Protein AF-T0U032-F1 (afdb_monomer_lite)

Structure (mmCIF, N/CA/C/O backbone):
data_AF-T0U032-F1
#
_entry.id   AF-T0U032-F1
#
loop_
_atom_site.group_PDB
_atom_site.id
_atom_site.type_symbol
_atom_site.label_atom_id
_atom_site.label_alt_id
_atom_site.label_comp_id
_atom_site.label_asym_id
_atom_site.label_entity_id
_atom_site.label_seq_id
_atom_site.pdbx_PDB_ins_code
_atom_site.Cartn_x
_atom_site.Cartn_y
_atom_site.Cartn_z
_atom_site.occupancy
_atom_site.B_iso_or_equiv
_atom_site.auth_seq_id
_atom_site.auth_comp_id
_atom_site.auth_asym_id
_atom_site.auth_atom_id
_atom_site.pdbx_PDB_model_num
ATOM 1 N N . MET A 1 1 ? 13.614 5.690 -3.255 1.00 51.41 1 MET A N 1
ATOM 2 C CA . MET A 1 1 ? 12.550 5.646 -4.288 1.00 51.41 1 MET A CA 1
ATOM 3 C C . MET A 1 1 ? 11.193 5.371 -3.637 1.00 51.41 1 MET A C 1
ATOM 5 O O . MET A 1 1 ? 11.092 4.453 -2.832 1.00 51.41 1 MET A O 1
ATOM 9 N N . ALA A 1 2 ? 10.151 6.145 -3.963 1.00 63.06 2 ALA A N 1
ATOM 10 C CA . ALA A 1 2 ? 8.787 5.852 -3.514 1.00 63.06 2 ALA A CA 1
ATOM 11 C C . ALA A 1 2 ? 8.192 4.684 -4.324 1.00 63.06 2 ALA A C 1
ATOM 13 O O . ALA A 1 2 ? 8.023 4.802 -5.540 1.00 63.06 2 ALA A O 1
ATOM 14 N N . TRP A 1 3 ? 7.874 3.580 -3.640 1.00 71.62 3 TRP A N 1
ATOM 15 C CA . TRP A 1 3 ? 7.400 2.319 -4.233 1.00 71.62 3 TRP A CA 1
ATOM 16 C C . TRP A 1 3 ? 5.967 2.358 -4.768 1.00 71.62 3 TRP A C 1
ATOM 18 O O . TRP A 1 3 ? 5.619 1.547 -5.619 1.00 71.62 3 TRP A O 1
ATOM 28 N N . ALA A 1 4 ? 5.135 3.243 -4.221 1.00 80.00 4 ALA A N 1
ATOM 29 C CA . ALA A 1 4 ? 3.705 3.278 -4.513 1.00 80.00 4 ALA A CA 1
ATOM 30 C C . ALA A 1 4 ? 3.341 4.288 -5.604 1.00 80.00 4 ALA A C 1
ATOM 32 O O . ALA A 1 4 ? 2.440 4.019 -6.370 1.00 80.00 4 ALA A O 1
ATOM 33 N N . CYS A 1 5 ? 4.036 5.423 -5.693 1.00 86.44 5 CYS A N 1
ATOM 34 C CA . CYS A 1 5 ? 3.636 6.521 -6.575 1.00 86.44 5 CYS A CA 1
ATOM 35 C C . CYS A 1 5 ? 3.832 6.169 -8.059 1.00 86.44 5 CYS A C 1
ATOM 37 O O . CYS A 1 5 ? 4.934 5.760 -8.432 1.00 86.44 5 CYS A O 1
ATOM 39 N N . ALA A 1 6 ? 2.831 6.392 -8.911 1.00 89.31 6 ALA A N 1
ATOM 40 C CA . ALA A 1 6 ? 2.969 6.214 -10.359 1.00 89.31 6 ALA A CA 1
ATOM 41 C C . ALA A 1 6 ? 3.819 7.305 -11.031 1.00 89.31 6 ALA A C 1
ATOM 43 O O . ALA A 1 6 ? 4.464 7.042 -12.049 1.00 89.31 6 ALA A O 1
ATOM 44 N N . MET A 1 7 ? 3.851 8.508 -10.450 1.00 88.12 7 MET A N 1
ATOM 45 C CA . MET A 1 7 ? 4.542 9.678 -11.002 1.00 88.12 7 MET A CA 1
ATOM 46 C C . MET A 1 7 ? 6.073 9.567 -10.900 1.00 88.12 7 MET A C 1
ATOM 48 O O . MET A 1 7 ? 6.619 8.806 -10.094 1.00 88.12 7 MET A O 1
ATOM 52 N N . MET A 1 8 ? 6.765 10.377 -11.715 1.00 90.12 8 MET A N 1
ATOM 53 C CA . MET A 1 8 ? 8.234 10.438 -11.814 1.00 90.12 8 MET A CA 1
ATOM 54 C C . MET A 1 8 ? 8.869 9.083 -12.176 1.00 90.12 8 MET A C 1
ATOM 56 O O . MET A 1 8 ? 9.929 8.706 -11.689 1.00 90.12 8 MET A O 1
ATOM 60 N N . LYS A 1 9 ? 8.198 8.303 -13.025 1.00 91.69 9 LYS A N 1
ATOM 61 C CA . LYS A 1 9 ? 8.690 7.013 -13.515 1.00 91.69 9 LYS A CA 1
ATOM 62 C C . LYS A 1 9 ? 8.389 6.895 -15.001 1.00 91.69 9 LYS A C 1
ATOM 64 O O . LYS A 1 9 ? 7.308 7.267 -15.450 1.00 91.69 9 LYS A O 1
ATOM 69 N N . LEU A 1 10 ? 9.356 6.378 -15.752 1.00 94.31 10 LEU A N 1
ATOM 70 C CA . LEU A 1 10 ? 9.195 6.045 -17.161 1.00 94.31 10 LEU A CA 1
ATOM 71 C C . LEU A 1 10 ? 9.142 4.526 -17.300 1.00 94.31 10 LEU A C 1
ATOM 73 O O . LEU A 1 10 ? 10.009 3.821 -16.784 1.00 94.31 10 LEU A O 1
ATOM 77 N N . TYR A 1 11 ? 8.133 4.029 -18.007 1.00 95.56 11 TYR A N 1
ATOM 78 C CA . TYR A 1 11 ? 7.861 2.601 -18.113 1.00 95.56 11 TYR A CA 1
ATOM 79 C C . TYR A 1 11 ? 7.877 2.143 -19.566 1.00 95.56 11 TYR A C 1
ATOM 81 O O . TYR A 1 11 ? 7.366 2.826 -20.455 1.00 95.56 11 TYR A O 1
ATOM 89 N N . LYS A 1 12 ? 8.380 0.927 -19.803 1.00 97.44 12 LYS A N 1
ATOM 90 C CA . LYS A 1 12 ? 8.095 0.220 -21.055 1.00 97.44 12 LYS A CA 1
ATOM 91 C C . LYS A 1 12 ? 6.612 -0.145 -21.087 1.00 97.44 12 LYS A C 1
ATOM 93 O O . LYS A 1 12 ? 6.097 -0.695 -20.115 1.00 97.44 12 LYS A O 1
ATOM 98 N N . ARG A 1 13 ? 5.949 0.097 -22.222 1.00 97.25 13 ARG A N 1
ATOM 99 C CA . ARG A 1 13 ? 4.523 -0.222 -22.422 1.00 97.25 13 ARG A CA 1
ATOM 100 C C . ARG A 1 13 ? 4.201 -1.684 -22.095 1.00 97.25 13 ARG A C 1
ATOM 102 O O . ARG A 1 13 ? 3.190 -1.943 -21.453 1.00 97.25 13 ARG A O 1
ATOM 109 N N . SER A 1 14 ? 5.081 -2.610 -22.477 1.00 97.69 14 SER A N 1
ATOM 110 C CA . SER A 1 14 ? 4.885 -4.051 -22.278 1.00 97.69 14 SER A CA 1
ATOM 111 C C . SER A 1 14 ? 4.768 -4.466 -20.806 1.00 97.69 14 SER A C 1
ATOM 113 O O . SER A 1 14 ? 4.143 -5.475 -20.495 1.00 97.69 14 SER A O 1
ATOM 115 N N . LEU A 1 15 ? 5.285 -3.665 -19.862 1.00 98.00 15 LEU A N 1
ATOM 116 C CA . LEU A 1 15 ? 5.124 -3.939 -18.428 1.00 98.00 15 LEU A CA 1
ATOM 117 C C . LEU A 1 15 ? 3.650 -3.905 -17.990 1.00 98.00 15 LEU A C 1
ATOM 119 O O . LEU A 1 15 ? 3.301 -4.554 -17.009 1.00 98.00 15 LEU A O 1
ATOM 123 N N . PHE A 1 16 ? 2.783 -3.201 -18.725 1.00 97.75 16 PHE A N 1
ATOM 124 C CA . PHE A 1 16 ? 1.349 -3.085 -18.436 1.00 97.75 16 PHE A CA 1
ATOM 125 C C . PHE A 1 16 ? 0.483 -4.145 -19.132 1.00 97.75 16 PHE A C 1
ATOM 127 O O . PHE A 1 16 ? -0.742 -4.137 -18.988 1.00 97.75 16 PHE A O 1
ATOM 134 N N . GLU A 1 17 ? 1.065 -5.064 -19.900 1.00 97.75 17 GLU A N 1
ATOM 135 C CA . GLU A 1 17 ? 0.302 -6.160 -20.504 1.00 97.75 17 GLU A CA 1
ATOM 136 C C . GLU A 1 17 ? -0.336 -7.016 -19.399 1.00 97.75 17 GLU A C 1
ATOM 138 O O . GLU A 1 17 ? 0.344 -7.473 -18.479 1.00 97.75 17 GLU A O 1
ATOM 143 N N . GLY A 1 18 ? -1.662 -7.166 -19.434 1.00 97.25 18 GLY A N 1
ATOM 144 C CA . GLY A 1 18 ? -2.429 -7.868 -18.397 1.00 97.25 18 GLY A CA 1
ATOM 145 C C . GLY A 1 18 ? -2.534 -7.156 -17.039 1.00 97.25 18 GLY A C 1
ATOM 146 O O . GLY A 1 18 ? -3.073 -7.741 -16.108 1.00 97.25 18 GLY A O 1
ATOM 147 N N . LEU A 1 19 ? -2.047 -5.916 -16.897 1.00 97.19 19 LEU A N 1
ATOM 148 C CA . LEU A 1 19 ? -2.116 -5.162 -15.641 1.00 97.19 19 LEU A CA 1
ATOM 149 C C . LEU A 1 19 ? -2.881 -3.845 -15.813 1.00 97.19 19 LEU A C 1
ATOM 151 O O . LEU A 1 19 ? -2.629 -3.079 -16.745 1.00 97.19 19 LEU A O 1
ATOM 155 N N . ARG A 1 20 ? -3.820 -3.563 -14.909 1.00 97.00 20 ARG A N 1
ATOM 156 C CA . ARG A 1 20 ? -4.633 -2.338 -14.904 1.00 97.00 20 ARG A CA 1
ATOM 157 C C . ARG A 1 20 ? -4.744 -1.786 -13.490 1.00 97.00 20 ARG A C 1
ATOM 159 O O . ARG A 1 20 ? -4.620 -2.534 -12.522 1.00 97.00 20 ARG A O 1
ATOM 166 N N . PHE A 1 21 ? -4.977 -0.481 -13.390 1.00 96.75 21 PHE A N 1
ATOM 167 C CA . PHE A 1 21 ? -5.373 0.126 -12.125 1.00 96.75 21 PHE A CA 1
ATOM 168 C C . PHE A 1 21 ? -6.747 -0.417 -11.716 1.00 96.75 21 PHE A C 1
ATOM 170 O O . PHE A 1 21 ? -7.612 -0.572 -12.586 1.00 96.75 21 PHE A O 1
ATOM 177 N N . PRO A 1 22 ? -6.956 -0.727 -10.429 1.00 96.94 22 PRO A N 1
ATOM 178 C CA . PRO A 1 22 ? -8.252 -1.189 -9.962 1.00 96.94 22 PRO A CA 1
ATOM 179 C C . PRO A 1 22 ? -9.282 -0.056 -10.024 1.00 96.94 22 PRO A C 1
ATOM 181 O O . PRO A 1 22 ? -9.020 1.072 -9.609 1.00 96.94 22 PRO A O 1
ATOM 184 N N . VAL A 1 23 ? -10.476 -0.365 -10.527 1.00 96.12 23 VAL A N 1
ATOM 185 C CA . VAL A 1 23 ? -11.581 0.597 -10.594 1.00 96.12 23 VAL A CA 1
ATOM 186 C C . VAL A 1 23 ? -12.217 0.742 -9.210 1.00 96.12 23 VAL A C 1
ATOM 188 O O . VAL A 1 23 ? -12.480 -0.251 -8.536 1.00 96.12 23 VAL A O 1
ATOM 191 N N . GLY A 1 24 ? -12.474 1.981 -8.780 1.00 95.12 24 GLY A N 1
ATOM 192 C CA . GLY A 1 24 ? -13.203 2.269 -7.537 1.00 95.12 24 GLY A CA 1
ATOM 193 C C . GLY A 1 24 ? -12.417 2.040 -6.238 1.00 95.12 24 GLY A C 1
ATOM 194 O O . GLY A 1 24 ? -12.999 2.114 -5.152 1.00 95.12 24 GLY A O 1
ATOM 195 N N . LYS A 1 25 ? -11.111 1.766 -6.315 1.00 94.94 25 LYS A N 1
ATOM 196 C CA . LYS A 1 25 ? -10.226 1.696 -5.145 1.00 94.94 25 LYS A CA 1
ATOM 197 C C . LYS A 1 25 ? -9.553 3.044 -4.916 1.00 94.94 25 LYS A C 1
ATOM 199 O O . LYS A 1 25 ? -9.064 3.657 -5.859 1.00 94.94 25 LYS A O 1
ATOM 204 N N . ASN A 1 26 ? -9.504 3.478 -3.661 1.00 92.62 26 ASN A N 1
ATOM 205 C CA . ASN A 1 26 ? -8.571 4.517 -3.247 1.00 92.62 26 ASN A CA 1
ATOM 206 C C . ASN A 1 26 ? -7.144 3.976 -3.330 1.00 92.62 26 ASN A C 1
ATOM 208 O O . ASN A 1 26 ? -6.935 2.763 -3.300 1.00 92.62 26 ASN A O 1
ATOM 212 N N . VAL A 1 27 ? -6.164 4.883 -3.367 1.00 91.75 27 VAL A N 1
ATOM 213 C CA . VAL A 1 27 ? -4.734 4.546 -3.322 1.00 91.75 27 VAL A CA 1
ATOM 214 C C . VAL A 1 27 ? -4.320 3.499 -4.367 1.00 91.75 27 VAL A C 1
ATOM 216 O O . VAL A 1 27 ? -3.441 2.671 -4.121 1.00 91.75 27 VAL A O 1
ATOM 219 N N . GLU A 1 28 ? -4.948 3.561 -5.538 1.00 94.62 28 GLU A N 1
ATOM 220 C CA . GLU A 1 28 ? -4.867 2.663 -6.690 1.00 94.62 28 GLU A CA 1
ATOM 221 C C . GLU A 1 28 ? -3.426 2.309 -7.089 1.00 94.62 28 GLU A C 1
ATOM 223 O O . GLU A 1 28 ? -3.103 1.172 -7.438 1.00 94.62 28 GLU A O 1
ATOM 228 N N . ASP A 1 29 ? -2.537 3.278 -6.928 1.00 94.75 29 ASP A N 1
ATOM 229 C CA . ASP A 1 29 ? -1.090 3.205 -7.057 1.00 94.75 29 ASP A CA 1
ATOM 230 C C . ASP A 1 29 ? -0.461 2.030 -6.270 1.00 94.75 29 ASP A C 1
ATOM 232 O O . ASP A 1 29 ? 0.387 1.290 -6.785 1.00 94.75 29 ASP A O 1
ATOM 236 N N . ASN A 1 30 ? -0.927 1.779 -5.039 1.00 94.50 30 ASN A N 1
ATOM 237 C CA . ASN A 1 30 ? -0.435 0.687 -4.192 1.00 94.50 30 ASN A CA 1
ATOM 238 C C . ASN A 1 30 ? -0.784 -0.710 -4.726 1.00 94.50 30 ASN A C 1
ATOM 240 O O . ASN A 1 30 ? -0.057 -1.651 -4.408 1.00 94.50 30 ASN A O 1
ATOM 244 N N . PHE A 1 31 ? -1.840 -0.850 -5.530 1.00 96.94 31 PHE A N 1
ATOM 245 C CA . PHE A 1 31 ? -2.273 -2.138 -6.085 1.00 96.94 31 PHE A CA 1
ATOM 246 C C . PHE A 1 31 ? -1.482 -2.549 -7.333 1.00 96.94 31 PHE A C 1
ATOM 248 O O . PHE A 1 31 ? -1.428 -3.734 -7.676 1.00 96.94 31 PHE A O 1
ATOM 255 N N . LEU A 1 32 ? -0.876 -1.584 -8.036 1.00 96.50 32 LEU A N 1
ATOM 256 C CA . LEU A 1 32 ? -0.278 -1.822 -9.349 1.00 96.50 32 LEU A CA 1
ATOM 257 C C . LEU A 1 32 ? 1.245 -1.671 -9.371 1.00 96.50 32 LEU A C 1
ATOM 259 O O . LEU A 1 32 ? 1.925 -2.513 -9.957 1.00 96.50 32 LEU A O 1
ATOM 263 N N . MET A 1 33 ? 1.807 -0.628 -8.752 1.00 96.00 33 MET A N 1
ATOM 264 C CA . MET A 1 33 ? 3.201 -0.245 -9.024 1.00 96.00 33 MET A CA 1
ATOM 265 C C . MET A 1 33 ? 4.216 -1.345 -8.700 1.00 96.00 33 MET A C 1
ATOM 267 O O . MET A 1 33 ? 5.169 -1.558 -9.448 1.00 96.00 33 MET A O 1
ATOM 271 N N . TYR A 1 34 ? 3.999 -2.100 -7.622 1.00 95.50 34 TYR A N 1
ATOM 272 C CA . TYR A 1 34 ? 4.904 -3.185 -7.243 1.00 95.50 34 TYR A CA 1
ATOM 273 C C . TYR A 1 34 ? 4.908 -4.342 -8.260 1.00 95.50 34 TYR A C 1
ATOM 275 O O . TYR A 1 34 ? 5.957 -4.939 -8.485 1.00 95.50 34 TYR A O 1
ATOM 283 N N . LYS A 1 35 ? 3.785 -4.602 -8.942 1.00 96.94 35 LYS A N 1
ATOM 284 C CA . LYS A 1 35 ? 3.683 -5.624 -9.998 1.00 96.94 35 LYS A CA 1
ATOM 285 C C . LYS A 1 35 ? 4.485 -5.232 -11.238 1.00 96.94 35 LYS A C 1
ATOM 287 O O . LYS A 1 35 ? 5.098 -6.089 -11.868 1.00 96.94 35 LYS A O 1
ATOM 292 N N . LEU A 1 36 ? 4.536 -3.937 -11.560 1.00 97.06 36 LEU A N 1
ATOM 293 C CA . LEU A 1 36 ? 5.377 -3.430 -12.649 1.00 97.06 36 LEU A CA 1
ATOM 294 C C . LEU A 1 36 ? 6.863 -3.640 -12.348 1.00 97.06 36 LEU A C 1
ATOM 296 O O . LEU A 1 36 ? 7.610 -4.035 -13.239 1.00 97.06 36 LEU A O 1
ATOM 300 N N . PHE A 1 37 ? 7.282 -3.424 -11.096 1.00 95.31 37 PHE A N 1
ATOM 301 C CA . PHE A 1 37 ? 8.654 -3.707 -10.671 1.00 95.31 37 PHE A CA 1
ATOM 302 C C . PHE A 1 37 ? 8.983 -5.199 -10.730 1.00 95.31 37 PHE A C 1
ATOM 304 O O . PHE A 1 37 ? 10.050 -5.545 -11.220 1.00 95.31 37 PHE A O 1
ATOM 311 N N . LEU A 1 38 ? 8.061 -6.073 -10.317 1.00 96.06 38 LEU A N 1
ATOM 312 C CA . LEU A 1 38 ? 8.239 -7.526 -10.429 1.00 96.06 38 LEU A CA 1
ATOM 313 C C . LEU A 1 38 ? 8.349 -7.998 -11.889 1.00 96.06 38 LEU A C 1
ATOM 315 O O . LEU A 1 38 ? 9.089 -8.932 -12.175 1.00 96.06 38 LEU A O 1
ATOM 319 N N . LYS A 1 39 ? 7.652 -7.342 -12.829 1.00 96.94 39 LYS A N 1
ATOM 320 C CA . LYS A 1 39 ? 7.785 -7.613 -14.273 1.00 96.94 39 LYS A CA 1
ATOM 321 C C . LYS A 1 39 ? 9.048 -7.021 -14.903 1.00 96.94 39 LYS A C 1
ATOM 323 O O . LYS A 1 39 ? 9.422 -7.412 -16.010 1.00 96.94 39 LYS A O 1
ATOM 328 N N . ALA A 1 40 ? 9.675 -6.035 -14.271 1.00 96.88 40 ALA A N 1
ATOM 329 C CA . ALA A 1 40 ? 10.812 -5.340 -14.850 1.00 96.88 40 ALA A CA 1
ATOM 330 C C . ALA A 1 40 ? 12.094 -6.165 -14.692 1.00 96.88 40 ALA A C 1
ATOM 332 O O . ALA A 1 40 ? 12.505 -6.497 -13.589 1.00 96.88 40 ALA A O 1
ATOM 333 N N . HIS A 1 41 ? 12.794 -6.412 -15.800 1.00 96.62 41 HIS A N 1
ATOM 334 C CA . HIS A 1 41 ? 14.110 -7.057 -15.754 1.00 96.62 41 HIS A CA 1
ATOM 335 C C . HIS A 1 41 ? 15.202 -6.147 -15.157 1.00 96.62 41 HIS A C 1
ATOM 337 O O . HIS A 1 41 ? 16.174 -6.620 -14.576 1.00 96.62 41 HIS A O 1
ATOM 343 N N . ARG A 1 42 ? 15.066 -4.824 -15.315 1.00 96.00 42 ARG A N 1
ATOM 344 C CA . ARG A 1 42 ? 16.007 -3.829 -14.788 1.00 96.00 42 ARG A CA 1
ATOM 345 C C . ARG A 1 42 ? 15.269 -2.549 -14.428 1.00 96.00 42 ARG A C 1
ATOM 347 O O . ARG A 1 42 ? 14.422 -2.088 -15.192 1.00 96.00 42 ARG A O 1
ATOM 354 N N . VAL A 1 43 ? 15.659 -1.951 -13.308 1.00 95.06 43 VAL A N 1
ATOM 355 C CA . VAL A 1 43 ? 15.207 -0.631 -12.862 1.00 95.06 43 VAL A CA 1
ATOM 356 C C . VAL A 1 43 ? 16.427 0.281 -12.775 1.00 95.06 43 VAL A C 1
ATOM 358 O O . VAL A 1 43 ? 17.447 -0.109 -12.217 1.00 95.06 43 VAL A O 1
ATOM 361 N N . VAL A 1 44 ? 16.329 1.485 -13.338 1.00 94.69 44 VAL A N 1
ATOM 362 C CA . VAL A 1 44 ? 17.374 2.514 -13.258 1.00 94.69 44 VAL A CA 1
ATOM 363 C C . VAL A 1 44 ? 16.819 3.686 -12.460 1.00 94.69 44 VAL A C 1
ATOM 365 O O . VAL A 1 44 ? 15.698 4.129 -12.704 1.00 94.69 44 VAL A O 1
ATOM 368 N N . HIS A 1 45 ? 17.594 4.170 -11.495 1.00 92.25 45 HIS A N 1
ATOM 369 C CA . HIS A 1 45 ? 17.228 5.284 -10.630 1.00 92.25 45 HIS A CA 1
ATOM 370 C C . HIS A 1 45 ? 18.213 6.435 -10.809 1.00 92.25 45 HIS A C 1
ATOM 372 O O . HIS A 1 45 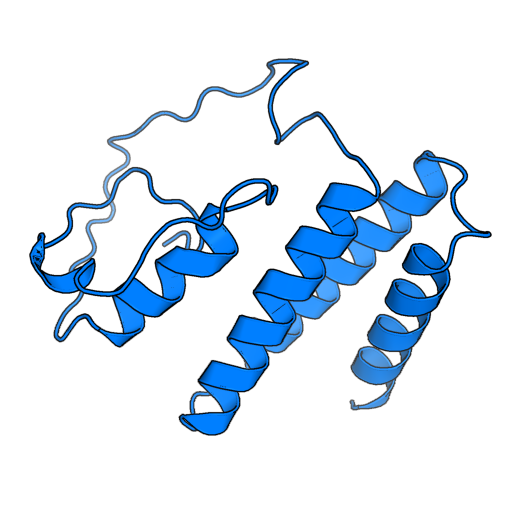? 19.418 6.217 -10.904 1.00 92.25 45 HIS A O 1
ATOM 378 N N . THR A 1 46 ? 17.692 7.659 -10.814 1.00 90.69 46 THR A N 1
ATOM 379 C CA . THR A 1 46 ? 18.492 8.884 -10.794 1.00 90.69 46 THR A CA 1
ATOM 380 C C . THR A 1 46 ? 18.087 9.736 -9.604 1.00 90.69 46 THR A C 1
ATOM 382 O O . THR A 1 46 ? 16.910 10.064 -9.454 1.00 90.69 46 THR A O 1
ATOM 385 N N . GLU A 1 47 ? 19.061 10.156 -8.806 1.00 89.81 47 GLU A N 1
ATOM 386 C CA . GLU A 1 47 ? 18.866 11.026 -7.641 1.00 89.81 47 GLU A CA 1
ATOM 387 C C . GLU A 1 47 ? 18.742 12.496 -8.057 1.00 89.81 47 GLU A C 1
ATOM 389 O O . GLU A 1 47 ? 19.559 13.342 -7.710 1.00 89.81 47 GLU A O 1
ATOM 394 N N . LYS A 1 48 ? 17.723 12.804 -8.866 1.00 88.88 48 LYS A N 1
ATOM 395 C CA . LYS A 1 48 ? 17.429 14.171 -9.304 1.00 88.88 48 LYS A CA 1
ATOM 396 C C . LYS A 1 48 ? 16.017 14.577 -8.902 1.00 88.88 48 LYS A C 1
ATOM 398 O O . LYS A 1 48 ? 15.041 13.894 -9.212 1.00 88.88 48 LYS A O 1
ATOM 403 N N . CYS A 1 49 ? 15.908 15.735 -8.261 1.00 85.69 49 CYS A N 1
ATOM 404 C CA . CYS A 1 49 ? 14.636 16.348 -7.892 1.00 85.69 49 CYS A CA 1
ATOM 405 C C . CYS A 1 49 ? 14.063 17.120 -9.086 1.00 85.69 49 CYS A C 1
ATOM 407 O O . CYS A 1 49 ? 14.235 18.328 -9.192 1.00 85.69 49 CYS A O 1
ATOM 409 N N . ILE A 1 50 ? 13.421 16.403 -10.009 1.00 89.44 50 ILE A N 1
ATOM 410 C CA . ILE A 1 50 ? 12.852 16.972 -11.249 1.00 89.44 50 ILE A CA 1
ATOM 411 C C . ILE A 1 50 ? 11.319 16.974 -11.270 1.00 89.44 50 ILE A C 1
ATOM 413 O O . ILE A 1 50 ? 10.706 17.243 -12.299 1.00 89.44 50 ILE A O 1
ATOM 417 N N . TYR A 1 51 ? 10.689 16.632 -10.148 1.00 88.81 51 TYR A N 1
ATOM 418 C CA . TYR A 1 51 ? 9.241 16.599 -10.003 1.00 88.81 51 TYR A CA 1
ATOM 419 C C . TYR A 1 51 ? 8.847 17.294 -8.704 1.00 88.81 51 TYR A C 1
ATOM 421 O O . TYR A 1 51 ? 9.365 16.958 -7.639 1.00 88.81 51 TYR A O 1
ATOM 429 N N . TRP A 1 52 ? 7.899 18.226 -8.789 1.00 89.44 52 TRP A N 1
ATOM 430 C CA . TRP A 1 52 ? 7.376 18.963 -7.644 1.00 89.44 52 TRP A CA 1
ATOM 431 C C . TRP A 1 52 ? 5.966 18.482 -7.325 1.00 89.44 52 TRP A C 1
ATOM 433 O O . TRP A 1 52 ? 5.050 18.609 -8.136 1.00 89.44 52 TRP A O 1
ATOM 443 N N . TYR A 1 53 ? 5.793 17.926 -6.128 1.00 86.81 53 TYR A N 1
ATOM 444 C CA . TYR A 1 53 ? 4.484 17.514 -5.640 1.00 86.81 53 TYR A CA 1
ATOM 445 C C . TYR A 1 53 ? 3.775 18.698 -4.983 1.00 86.81 53 TYR A C 1
ATOM 447 O O . TYR A 1 53 ? 4.323 19.346 -4.090 1.00 86.81 53 TYR A O 1
ATOM 455 N N . ARG A 1 54 ? 2.541 18.979 -5.406 1.00 87.19 54 ARG A N 1
ATOM 456 C CA . ARG A 1 54 ? 1.739 20.054 -4.820 1.00 87.19 54 ARG A CA 1
ATOM 457 C C . ARG A 1 54 ? 1.110 19.591 -3.504 1.00 87.19 54 ARG A C 1
ATOM 459 O O . ARG A 1 54 ? 0.333 18.642 -3.493 1.00 87.19 54 ARG A O 1
ATOM 466 N N . VAL A 1 55 ? 1.396 20.313 -2.424 1.00 85.50 55 VAL A N 1
ATOM 467 C CA . VAL A 1 55 ? 0.876 20.057 -1.070 1.00 85.50 55 VAL A CA 1
ATOM 468 C C . VAL A 1 55 ? -0.170 21.100 -0.652 1.00 85.50 55 VAL A C 1
ATOM 470 O O . VAL A 1 55 ? -0.261 22.164 -1.262 1.00 85.50 55 VAL A O 1
ATOM 473 N N . GLY A 1 56 ? -0.970 20.791 0.378 1.00 82.19 56 GLY A N 1
ATOM 474 C CA . GLY A 1 56 ? -1.866 21.760 1.032 1.00 82.19 56 GLY A CA 1
ATOM 475 C C . GLY A 1 56 ? -3.225 21.992 0.362 1.00 82.19 56 GLY A C 1
ATOM 476 O O . GLY A 1 56 ? -3.844 23.029 0.571 1.00 82.19 56 GLY A O 1
ATOM 477 N N . ARG A 1 57 ? -3.707 21.056 -0.464 1.00 83.19 57 ARG A N 1
ATOM 478 C CA . ARG A 1 57 ? -5.055 21.125 -1.055 1.00 83.19 57 ARG A CA 1
ATOM 479 C C . ARG A 1 57 ? -6.043 20.284 -0.247 1.00 83.19 57 ARG A C 1
ATOM 481 O O . ARG A 1 57 ? -5.830 19.074 -0.144 1.00 83.19 57 ARG A O 1
ATOM 488 N N . ALA A 1 58 ? -7.121 20.914 0.224 1.00 75.75 58 ALA A N 1
ATOM 489 C CA . ALA A 1 58 ? -8.140 20.306 1.086 1.00 75.75 58 ALA A CA 1
ATOM 490 C C . ALA A 1 58 ? -8.760 19.020 0.502 1.00 75.75 58 ALA A C 1
ATOM 492 O O . ALA A 1 58 ? -8.935 18.050 1.227 1.00 75.75 58 ALA A O 1
ATOM 493 N N . ASP A 1 59 ? -8.958 18.955 -0.818 1.00 76.12 59 ASP A N 1
ATOM 494 C CA . ASP A 1 59 ? -9.663 17.832 -1.465 1.00 76.12 59 ASP A CA 1
ATOM 495 C C . ASP A 1 59 ? -8.739 16.754 -2.045 1.00 76.12 59 ASP A C 1
ATOM 497 O O . ASP A 1 59 ? -9.126 15.969 -2.910 1.00 76.12 59 ASP A O 1
ATOM 501 N N . THR A 1 60 ? -7.467 16.731 -1.645 1.00 77.06 60 THR A N 1
ATOM 502 C CA . THR A 1 60 ? -6.563 15.671 -2.112 1.00 77.06 60 THR A CA 1
ATOM 503 C C . THR A 1 60 ? -6.671 14.439 -1.235 1.00 77.06 60 THR A C 1
ATOM 505 O O . THR A 1 60 ? -6.859 14.539 -0.026 1.00 77.06 60 THR A O 1
ATOM 508 N N . LEU A 1 61 ? -6.399 13.270 -1.819 1.00 69.81 61 LEU A N 1
ATOM 509 C CA . LEU A 1 61 ? -6.222 12.019 -1.075 1.00 69.81 61 LEU A CA 1
ATOM 510 C C . LEU A 1 61 ? -5.196 12.137 0.065 1.00 69.81 61 LEU A C 1
ATOM 512 O O . LEU A 1 61 ? -5.206 11.327 0.977 1.00 69.81 61 LEU A O 1
ATOM 516 N N . SER A 1 62 ? -4.295 13.123 0.061 1.00 68.69 62 SER A N 1
ATOM 517 C CA . SER A 1 62 ? -3.382 13.342 1.190 1.00 68.69 62 SER A CA 1
ATOM 518 C C . SER A 1 62 ? -4.055 13.953 2.427 1.00 68.69 62 SER A C 1
ATOM 520 O O . SER A 1 62 ? -3.543 13.776 3.528 1.00 68.69 62 SER A O 1
ATOM 522 N N . GLN A 1 63 ? -5.183 14.644 2.244 1.00 69.12 63 GLN A N 1
ATOM 523 C CA . GLN A 1 63 ? -5.919 15.376 3.278 1.00 69.12 63 GLN A CA 1
ATOM 524 C C . GLN A 1 63 ? -7.250 14.704 3.633 1.00 69.12 63 GLN A C 1
ATOM 526 O O . GLN A 1 63 ? -7.664 14.747 4.786 1.00 69.12 63 GLN A O 1
ATOM 531 N N . VAL A 1 64 ? -7.890 14.036 2.668 1.00 77.31 64 VAL A N 1
ATOM 532 C CA . VAL A 1 64 ? -9.166 13.346 2.881 1.00 77.31 64 VAL A CA 1
ATOM 533 C C . VAL A 1 64 ? -8.921 11.919 3.358 1.00 77.31 64 VAL A C 1
ATOM 535 O O . VAL A 1 64 ? -8.203 11.129 2.729 1.00 77.31 64 VAL A O 1
ATOM 538 N N . TRP A 1 65 ? -9.537 11.577 4.482 1.00 85.69 65 TRP A N 1
ATOM 539 C CA . TRP A 1 65 ? -9.445 10.260 5.082 1.00 85.69 65 TRP A CA 1
ATOM 540 C C . TRP A 1 65 ? -10.845 9.675 5.282 1.00 85.69 65 TRP A C 1
ATOM 542 O O . TRP A 1 65 ? -11.762 10.380 5.688 1.00 85.69 65 TRP A O 1
ATOM 552 N N . THR A 1 66 ? -11.013 8.396 4.945 1.00 91.69 66 THR A N 1
ATOM 553 C CA . THR A 1 66 ? -12.286 7.669 5.040 1.00 91.69 66 THR A CA 1
ATOM 554 C C . THR A 1 66 ? -12.035 6.225 5.460 1.00 91.69 66 THR A C 1
ATOM 556 O O . THR A 1 66 ? -10.968 5.674 5.179 1.00 91.69 66 THR A O 1
ATOM 559 N N . GLU A 1 67 ? -13.037 5.572 6.052 1.00 95.06 67 GLU A N 1
ATOM 560 C CA . GLU A 1 67 ? -12.969 4.141 6.381 1.00 95.06 67 GLU A CA 1
ATOM 561 C C . GLU A 1 67 ? -12.668 3.288 5.137 1.00 95.06 67 GLU A C 1
ATOM 563 O O . GLU A 1 67 ? -11.771 2.448 5.152 1.00 95.06 67 GLU A O 1
ATOM 568 N N . LYS A 1 68 ? -13.317 3.586 4.001 1.00 94.81 68 LYS A N 1
ATOM 569 C CA . LYS A 1 68 ? -13.039 2.919 2.719 1.00 94.81 68 LYS A CA 1
ATOM 570 C C . LYS A 1 68 ? -11.560 2.987 2.334 1.00 94.81 68 LYS A C 1
ATOM 572 O O . LYS A 1 68 ? -11.014 2.024 1.802 1.00 94.81 68 LYS A O 1
ATOM 577 N N . ARG A 1 69 ? -10.899 4.121 2.571 1.00 92.94 69 ARG A N 1
ATOM 578 C CA . ARG A 1 69 ? -9.469 4.259 2.288 1.00 92.94 69 ARG A CA 1
ATOM 579 C C . ARG A 1 69 ? -8.624 3.336 3.167 1.00 92.94 69 ARG A C 1
ATOM 581 O O . ARG A 1 69 ? -7.643 2.807 2.658 1.00 92.94 69 ARG A O 1
ATOM 588 N N . VAL A 1 70 ? -8.988 3.121 4.433 1.00 95.62 70 VAL A N 1
ATOM 589 C CA . VAL A 1 70 ? -8.307 2.137 5.300 1.00 95.62 70 VAL A CA 1
ATOM 590 C C . VAL A 1 70 ? -8.418 0.748 4.721 1.00 95.62 70 VAL A C 1
ATOM 592 O O . VAL A 1 70 ? -7.405 0.068 4.586 1.00 95.62 70 VAL A O 1
ATOM 595 N N . VAL A 1 71 ? -9.638 0.355 4.360 1.00 97.06 71 VAL A N 1
ATOM 596 C CA . VAL A 1 71 ? -9.913 -0.962 3.790 1.00 97.06 71 VAL A CA 1
ATOM 597 C C . VAL A 1 71 ? -9.082 -1.168 2.522 1.00 97.06 71 VAL A C 1
ATOM 599 O O . VAL A 1 71 ? -8.343 -2.147 2.433 1.00 97.06 71 VAL A O 1
ATOM 602 N N . ASP A 1 72 ? -9.111 -0.207 1.593 1.00 96.81 72 ASP A N 1
ATOM 603 C CA . ASP A 1 72 ? -8.347 -0.284 0.343 1.00 96.81 72 ASP A CA 1
ATOM 604 C C . ASP A 1 72 ? -6.817 -0.275 0.593 1.00 96.81 72 ASP A C 1
ATOM 606 O O . ASP A 1 72 ? -6.076 -1.025 -0.046 1.00 96.81 72 ASP A O 1
ATOM 610 N N . GLU A 1 73 ? -6.313 0.536 1.537 1.00 95.25 73 GLU A N 1
ATOM 611 C CA . GLU A 1 73 ? -4.890 0.541 1.914 1.00 95.25 73 GLU A CA 1
ATOM 612 C C . GLU A 1 73 ? -4.463 -0.801 2.528 1.00 95.25 73 GLU A C 1
ATOM 614 O O . GLU A 1 73 ? -3.393 -1.313 2.187 1.00 95.25 73 GLU A O 1
ATOM 619 N N . MET A 1 74 ? -5.277 -1.387 3.411 1.00 96.69 74 MET A N 1
ATOM 620 C CA . MET A 1 74 ? -5.002 -2.689 4.019 1.00 96.69 74 MET A CA 1
ATOM 621 C C . MET A 1 74 ? -4.974 -3.797 2.972 1.00 96.69 74 MET A C 1
ATOM 623 O O . MET A 1 74 ? -4.008 -4.559 2.934 1.00 96.69 74 MET A O 1
ATOM 627 N N . GLU A 1 75 ? -5.978 -3.845 2.100 1.00 97.81 75 GLU A N 1
ATOM 628 C CA . GLU A 1 75 ? -6.088 -4.824 1.018 1.00 97.81 75 GLU A CA 1
ATOM 629 C C . GLU A 1 75 ? -4.858 -4.785 0.103 1.00 97.81 75 GLU A C 1
ATOM 631 O O . GLU A 1 75 ? -4.194 -5.805 -0.088 1.00 97.81 75 GLU A O 1
ATOM 636 N N . ALA A 1 76 ? -4.465 -3.598 -0.375 1.00 97.06 76 ALA A N 1
ATOM 637 C CA . ALA A 1 76 ? -3.300 -3.450 -1.247 1.00 97.06 76 ALA A CA 1
ATOM 638 C C . ALA A 1 76 ? -1.996 -3.930 -0.587 1.00 97.06 76 ALA A C 1
ATOM 640 O O . ALA A 1 76 ? -1.110 -4.483 -1.248 1.00 97.06 76 ALA A O 1
ATOM 641 N N . LYS A 1 77 ? -1.833 -3.695 0.723 1.00 96.06 77 LYS A N 1
ATOM 642 C CA . LYS A 1 77 ? -0.630 -4.116 1.459 1.00 96.06 77 LYS A CA 1
ATOM 643 C C . LYS A 1 77 ? -0.625 -5.608 1.750 1.00 96.06 77 LYS A C 1
ATOM 645 O O . LYS A 1 77 ? 0.435 -6.216 1.619 1.00 96.06 77 LYS A O 1
ATOM 650 N N . GLN A 1 78 ? -1.769 -6.182 2.109 1.00 97.25 78 GLN A N 1
ATOM 651 C CA . GLN A 1 78 ? -1.915 -7.618 2.336 1.00 97.25 78 GLN A CA 1
ATOM 652 C C . GLN A 1 78 ? -1.653 -8.401 1.048 1.00 97.25 78 GLN A C 1
ATOM 654 O O . GLN A 1 78 ? -0.850 -9.330 1.066 1.00 97.25 78 GLN A O 1
ATOM 659 N N . GLU A 1 79 ? -2.223 -7.965 -0.080 1.00 97.81 79 GLU A N 1
ATOM 660 C CA . GLU A 1 79 ? -1.962 -8.556 -1.396 1.00 97.81 79 GLU A CA 1
ATOM 661 C C . GLU A 1 79 ? -0.462 -8.525 -1.729 1.00 97.81 79 GLU A C 1
ATOM 663 O O . GLU A 1 79 ? 0.129 -9.546 -2.084 1.00 97.81 79 GLU A O 1
ATOM 668 N N . LYS A 1 80 ? 0.184 -7.365 -1.544 1.00 97.25 80 LYS A N 1
ATOM 669 C CA . LYS A 1 80 ? 1.623 -7.218 -1.785 1.00 97.25 80 LYS A CA 1
ATOM 670 C C . LYS A 1 80 ? 2.456 -8.132 -0.883 1.00 97.25 80 LYS A C 1
ATOM 672 O O . LYS A 1 80 ? 3.398 -8.750 -1.370 1.00 97.25 80 LYS A O 1
ATOM 677 N N . LEU A 1 81 ? 2.156 -8.191 0.415 1.00 97.12 81 LEU A N 1
ATOM 678 C CA . LEU A 1 81 ? 2.873 -9.043 1.369 1.00 97.12 81 LEU A CA 1
ATOM 679 C C . LEU A 1 81 ? 2.735 -10.522 1.009 1.00 97.12 81 LEU A C 1
ATOM 681 O O . LEU A 1 81 ? 3.742 -11.224 0.976 1.00 97.12 81 LEU A O 1
ATOM 685 N N . ALA A 1 82 ? 1.517 -10.967 0.692 1.00 98.25 82 ALA A N 1
ATOM 686 C CA . ALA A 1 82 ? 1.251 -12.335 0.274 1.00 98.25 82 ALA A CA 1
ATOM 687 C C . ALA A 1 82 ? 2.038 -12.684 -0.996 1.00 98.25 82 ALA A C 1
ATOM 689 O O . ALA A 1 82 ? 2.778 -13.666 -1.003 1.00 98.25 82 ALA A O 1
ATOM 690 N N . LEU A 1 83 ? 1.964 -11.845 -2.038 1.00 98.25 83 LEU A N 1
ATOM 691 C CA . LEU A 1 83 ? 2.660 -12.114 -3.296 1.00 98.25 83 LEU A CA 1
ATOM 692 C C . LEU A 1 83 ? 4.182 -12.134 -3.121 1.00 98.25 83 LEU A C 1
ATOM 694 O O . LEU A 1 83 ? 4.845 -13.045 -3.606 1.00 98.25 83 LEU A O 1
ATOM 698 N N . LEU A 1 84 ? 4.747 -11.147 -2.422 1.00 97.75 84 LEU A N 1
ATOM 699 C CA . LEU A 1 84 ? 6.191 -11.096 -2.188 1.00 97.75 84 LEU A CA 1
ATOM 700 C C . LEU A 1 84 ? 6.676 -12.272 -1.331 1.00 97.75 84 LEU A C 1
ATOM 702 O O . LEU A 1 84 ? 7.742 -12.813 -1.615 1.00 97.75 84 LEU A O 1
ATOM 706 N N . GLY A 1 85 ? 5.890 -12.694 -0.336 1.00 98.00 85 GLY A N 1
ATOM 707 C CA . GLY A 1 85 ? 6.197 -13.859 0.492 1.00 98.00 85 GLY A CA 1
ATOM 708 C C . GLY A 1 85 ? 6.186 -15.159 -0.306 1.00 98.00 85 GLY A C 1
ATOM 709 O O . GLY A 1 85 ? 7.126 -15.940 -0.207 1.00 98.00 85 GLY A O 1
ATOM 710 N N . MET A 1 86 ? 5.179 -15.357 -1.163 1.00 98.38 86 MET A N 1
ATOM 711 C CA . MET A 1 86 ? 5.104 -16.522 -2.057 1.00 98.38 86 MET A CA 1
ATOM 712 C C . MET A 1 86 ? 6.261 -16.579 -3.061 1.00 98.38 86 MET A C 1
ATOM 714 O O . MET A 1 86 ? 6.675 -17.662 -3.462 1.00 98.38 86 MET A O 1
ATOM 718 N N . LEU A 1 87 ? 6.791 -15.422 -3.460 1.00 97.88 87 LEU A N 1
ATOM 719 C CA . LEU A 1 87 ? 7.954 -15.317 -4.342 1.00 97.88 87 LEU A CA 1
ATOM 720 C C . LEU A 1 87 ? 9.298 -15.419 -3.595 1.00 97.88 87 LEU A C 1
ATOM 722 O O . LEU A 1 87 ? 10.345 -15.366 -4.234 1.00 97.88 87 LEU A O 1
ATOM 726 N N . GLY A 1 88 ? 9.289 -15.554 -2.265 1.00 98.06 88 GLY A N 1
ATOM 727 C CA . GLY A 1 88 ? 10.498 -15.715 -1.454 1.00 98.06 88 GLY A CA 1
ATOM 728 C C . GLY A 1 88 ? 11.308 -14.432 -1.235 1.00 98.06 88 GLY A C 1
ATOM 729 O O . GLY A 1 88 ? 12.489 -14.511 -0.902 1.00 98.06 88 GLY A O 1
ATOM 730 N N . TYR A 1 89 ? 10.714 -13.247 -1.419 1.00 97.25 89 TYR A N 1
ATOM 731 C CA . TYR A 1 89 ? 11.390 -11.982 -1.113 1.00 97.25 89 TYR A CA 1
ATOM 732 C C . TYR A 1 89 ? 11.477 -11.730 0.397 1.00 97.25 89 TYR A C 1
ATOM 734 O O . TYR A 1 89 ? 10.579 -12.101 1.154 1.00 97.25 89 TYR A O 1
ATOM 742 N N . ASP A 1 90 ? 12.515 -11.003 0.828 1.00 96.38 90 ASP A N 1
ATOM 743 C CA . ASP A 1 90 ? 12.567 -10.473 2.192 1.00 96.38 90 ASP A CA 1
ATOM 744 C C . ASP A 1 90 ? 11.392 -9.519 2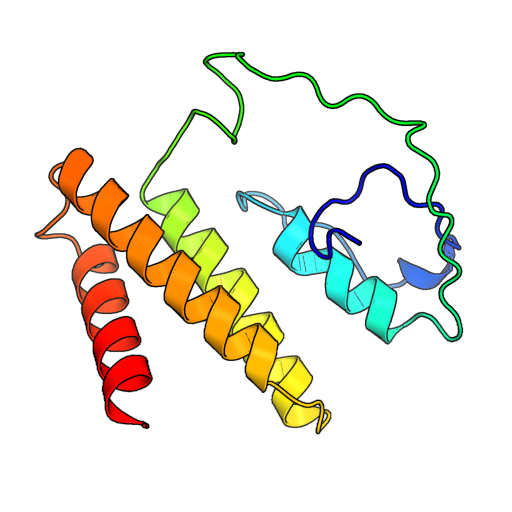.445 1.00 96.38 90 ASP A C 1
ATOM 746 O O . ASP A 1 90 ? 11.150 -8.557 1.709 1.00 96.38 90 ASP A O 1
ATOM 750 N N . LEU A 1 91 ? 10.664 -9.787 3.526 1.00 95.62 91 LEU A N 1
ATOM 751 C CA . LEU A 1 91 ? 9.490 -9.020 3.919 1.00 95.62 91 LEU A CA 1
ATOM 752 C C . LEU A 1 91 ? 9.761 -8.056 5.070 1.00 95.62 91 LEU A C 1
ATOM 754 O O . LEU A 1 91 ? 8.834 -7.358 5.472 1.00 95.62 91 LEU A O 1
ATOM 758 N N . THR A 1 92 ? 10.981 -7.971 5.601 1.00 94.88 92 THR A N 1
ATOM 759 C CA . THR A 1 92 ? 11.286 -7.198 6.818 1.00 94.88 92 THR A CA 1
ATOM 760 C C . THR A 1 92 ? 10.805 -5.748 6.727 1.00 94.88 92 THR A C 1
ATOM 762 O O . THR A 1 92 ? 9.981 -5.304 7.532 1.00 94.88 92 THR A O 1
ATOM 765 N N . TRP A 1 93 ? 11.198 -5.032 5.673 1.00 93.88 93 TRP A N 1
ATOM 766 C CA . TRP A 1 93 ? 10.736 -3.659 5.446 1.00 93.88 93 TRP A CA 1
ATOM 767 C C . TRP A 1 93 ? 9.250 -3.563 5.090 1.00 93.88 93 TRP A C 1
ATOM 769 O O . TRP A 1 93 ? 8.592 -2.572 5.410 1.00 93.88 93 TRP A O 1
ATOM 779 N N . HIS A 1 94 ? 8.689 -4.584 4.440 1.00 93.69 94 HIS A N 1
ATOM 780 C CA . HIS A 1 94 ? 7.273 -4.605 4.079 1.00 93.69 94 HIS A CA 1
ATOM 781 C C . HIS A 1 94 ? 6.369 -4.801 5.302 1.00 93.69 94 HIS A C 1
ATOM 783 O O . HIS A 1 94 ? 5.353 -4.110 5.407 1.00 93.69 94 HIS A O 1
ATOM 789 N N . ARG A 1 95 ? 6.771 -5.655 6.253 1.00 93.94 95 ARG A N 1
ATOM 790 C CA . ARG A 1 95 ? 6.113 -5.829 7.556 1.00 93.94 95 ARG A CA 1
ATOM 791 C C . ARG A 1 95 ? 6.165 -4.540 8.367 1.00 93.94 95 ARG A C 1
ATOM 793 O O . ARG A 1 95 ? 5.125 -4.088 8.841 1.00 93.94 95 ARG A O 1
ATOM 800 N N . TYR A 1 96 ? 7.336 -3.901 8.441 1.00 94.44 96 TYR A N 1
ATOM 801 C CA . TYR A 1 96 ? 7.493 -2.610 9.118 1.00 94.44 96 TYR A CA 1
ATOM 802 C C . TYR A 1 96 ? 6.541 -1.547 8.549 1.00 94.44 96 TYR A C 1
ATOM 804 O O . TYR A 1 96 ? 5.777 -0.932 9.290 1.00 94.44 96 TYR A O 1
ATOM 812 N N . ILE A 1 97 ? 6.512 -1.380 7.220 1.00 94.19 97 ILE A N 1
ATOM 813 C CA . ILE A 1 97 ? 5.611 -0.419 6.569 1.00 94.19 97 ILE A CA 1
ATOM 814 C C . ILE A 1 97 ? 4.146 -0.749 6.870 1.00 94.19 97 ILE A C 1
ATOM 816 O O . ILE A 1 97 ? 3.368 0.168 7.126 1.00 94.19 97 ILE A O 1
ATOM 820 N N . TYR A 1 98 ? 3.754 -2.025 6.829 1.00 95.81 98 TYR A N 1
ATOM 821 C CA . TYR A 1 98 ? 2.377 -2.418 7.121 1.00 95.81 98 TYR A CA 1
ATOM 822 C C . TYR A 1 98 ? 1.987 -2.094 8.569 1.00 95.81 98 TYR A C 1
ATOM 824 O O . TYR A 1 98 ? 0.956 -1.458 8.778 1.00 95.81 98 TYR A O 1
ATOM 832 N N . LYS A 1 99 ? 2.861 -2.383 9.543 1.00 96.12 99 LYS A N 1
ATOM 833 C CA . LYS A 1 99 ? 2.695 -1.990 10.954 1.00 96.12 99 LYS A CA 1
ATOM 834 C C . LYS A 1 99 ? 2.476 -0.482 11.103 1.00 96.12 99 LYS A C 1
ATOM 836 O O . LYS A 1 99 ? 1.498 -0.062 11.714 1.00 96.12 99 LYS A O 1
ATOM 841 N N . THR A 1 100 ? 3.331 0.347 10.499 1.00 95.94 100 THR A N 1
ATOM 842 C CA . THR A 1 100 ? 3.182 1.814 10.544 1.00 95.94 100 THR A CA 1
ATOM 843 C C . THR A 1 100 ? 1.857 2.278 9.934 1.00 95.94 100 THR A C 1
ATOM 845 O O . THR A 1 100 ? 1.248 3.227 10.424 1.00 95.94 100 THR A O 1
ATOM 848 N N . ARG A 1 101 ? 1.386 1.619 8.867 1.00 95.19 101 ARG A N 1
ATOM 849 C CA . ARG A 1 101 ? 0.106 1.959 8.230 1.00 95.19 101 ARG A CA 1
ATOM 850 C C . ARG A 1 101 ? -1.092 1.558 9.082 1.00 95.19 101 ARG A C 1
ATOM 852 O O . ARG A 1 101 ? -2.027 2.344 9.150 1.00 95.19 101 ARG A O 1
ATOM 859 N N . LEU A 1 102 ? -1.039 0.421 9.774 1.00 97.25 102 LEU A N 1
ATOM 860 C CA . LEU A 1 102 ? -2.076 0.028 10.733 1.00 97.25 102 LEU A CA 1
ATOM 861 C C . LEU A 1 102 ? -2.170 1.015 11.902 1.00 97.25 102 LEU A C 1
ATOM 863 O O . LEU A 1 102 ? -3.269 1.445 12.224 1.00 97.25 102 LEU A O 1
ATOM 867 N N . LYS A 1 103 ? -1.036 1.464 12.463 1.00 97.25 103 LYS A N 1
ATOM 868 C CA . LYS A 1 103 ? -1.032 2.511 13.506 1.00 97.25 103 LYS A CA 1
ATOM 869 C C . LYS A 1 103 ? -1.691 3.800 13.023 1.00 97.25 103 LYS A C 1
ATOM 871 O O . LYS A 1 103 ? -2.561 4.344 13.689 1.00 97.25 103 LYS A O 1
ATOM 876 N N . ARG A 1 104 ? -1.343 4.242 11.811 1.00 95.69 104 ARG A N 1
ATOM 877 C CA . ARG A 1 104 ? -1.950 5.436 11.214 1.00 95.69 104 ARG A CA 1
ATOM 878 C C . ARG A 1 104 ? -3.441 5.262 10.913 1.00 95.69 104 ARG A C 1
ATOM 880 O O . ARG A 1 104 ? -4.190 6.230 11.000 1.00 95.69 104 ARG A O 1
ATOM 887 N N . ALA A 1 105 ? -3.862 4.067 10.508 1.00 95.94 105 ALA A N 1
ATOM 888 C CA . ALA A 1 105 ? -5.270 3.760 10.295 1.00 95.94 105 ALA A CA 1
ATOM 889 C C . ALA A 1 105 ? -6.049 3.817 11.612 1.00 95.94 105 ALA A C 1
ATOM 891 O O . ALA A 1 105 ? -7.117 4.417 11.635 1.00 95.94 105 ALA A O 1
ATOM 892 N N . LEU A 1 106 ? -5.485 3.267 12.692 1.00 96.94 106 LEU A N 1
ATOM 893 C CA . LEU A 1 106 ? -6.071 3.302 14.029 1.00 96.94 106 LEU A CA 1
ATOM 894 C C . LEU A 1 106 ? -6.319 4.743 14.492 1.00 96.94 106 LEU A C 1
ATOM 896 O O . LEU A 1 106 ? -7.467 5.101 14.725 1.00 96.94 106 LEU A O 1
ATOM 900 N N . GLU A 1 107 ? -5.277 5.585 14.490 1.00 96.25 107 GLU A N 1
ATOM 901 C CA . GLU A 1 107 ? -5.377 7.013 14.848 1.00 96.25 107 GLU A CA 1
ATOM 902 C C . GLU A 1 107 ? -6.526 7.706 14.106 1.00 96.25 107 GLU A C 1
ATOM 904 O O . GLU A 1 107 ? -7.302 8.470 14.671 1.00 96.25 107 GLU A O 1
ATOM 909 N N . LYS A 1 108 ? -6.651 7.428 12.808 1.00 95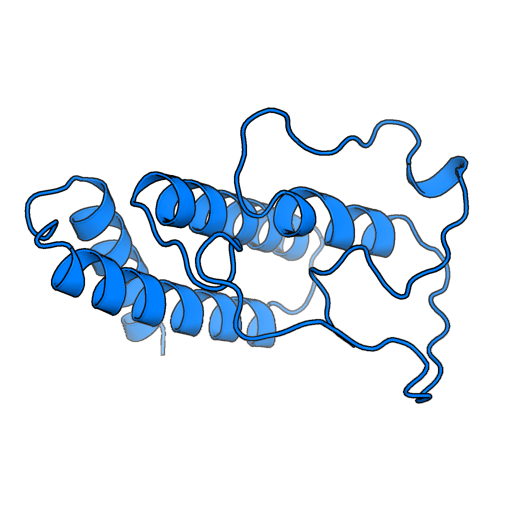.12 108 LYS A N 1
ATOM 910 C CA . LYS A 1 108 ? -7.627 8.099 11.957 1.00 95.12 108 LYS A CA 1
ATOM 911 C C . LYS A 1 108 ? -9.048 7.550 12.089 1.00 95.12 108 LYS A C 1
ATOM 913 O O . LYS A 1 108 ? -9.991 8.322 11.946 1.00 95.12 108 LYS A O 1
ATOM 918 N N . LEU A 1 109 ? -9.211 6.259 12.381 1.00 96.00 109 LEU A N 1
ATOM 919 C CA . LEU A 1 109 ? -10.510 5.692 12.752 1.00 96.00 109 LEU A CA 1
ATOM 920 C C . LEU A 1 109 ? -10.994 6.286 14.081 1.00 96.00 109 LEU A C 1
ATOM 922 O O . LEU A 1 109 ? -12.178 6.586 14.212 1.00 96.00 109 LEU A O 1
ATOM 926 N N . GLU A 1 110 ? -10.088 6.499 15.038 1.00 96.38 110 GLU A N 1
ATOM 927 C CA . GLU A 1 110 ? -10.408 7.099 16.340 1.00 96.38 110 GLU A CA 1
ATOM 928 C C . GLU A 1 110 ? -10.802 8.569 16.216 1.00 96.38 110 GLU A C 1
ATOM 930 O O . GLU A 1 110 ? -11.831 8.966 16.761 1.00 96.38 110 GLU A O 1
ATOM 935 N N . GLU A 1 111 ? -10.043 9.356 15.445 1.00 94.81 111 GLU A N 1
ATOM 936 C CA . GLU A 1 111 ? -10.397 10.743 15.105 1.00 94.81 111 GLU A CA 1
ATOM 937 C C . GLU A 1 111 ? -11.783 10.842 14.439 1.00 94.81 111 GLU A C 1
ATOM 939 O O . GLU A 1 111 ? -12.489 11.832 14.620 1.00 94.81 111 GLU A O 1
ATOM 944 N N . ALA A 1 112 ? -12.176 9.818 13.674 1.00 93.88 112 ALA A N 1
ATOM 945 C CA . ALA A 1 112 ? -13.470 9.742 13.003 1.00 93.88 112 ALA A CA 1
ATOM 946 C C . ALA A 1 112 ? -14.602 9.166 13.881 1.00 93.88 112 ALA A C 1
ATOM 948 O O . ALA A 1 112 ? -15.737 9.088 13.412 1.00 93.88 112 ALA A O 1
ATOM 949 N N . GLY A 1 113 ? -14.325 8.748 15.123 1.00 95.62 113 GLY A N 1
ATOM 950 C CA . GLY A 1 113 ? -15.326 8.148 16.014 1.00 95.62 113 GLY A CA 1
ATOM 951 C C . GLY A 1 113 ? -15.798 6.749 15.587 1.00 95.62 113 GLY A C 1
ATOM 952 O O . GLY A 1 113 ? -16.927 6.362 15.884 1.00 95.62 113 GLY A O 1
ATOM 953 N N . LEU A 1 114 ? -14.966 5.997 14.856 1.00 96.38 114 LEU A N 1
ATOM 954 C CA . LEU A 1 114 ? -15.309 4.700 14.254 1.00 96.38 114 LEU A CA 1
ATOM 955 C C . LEU A 1 114 ? -14.838 3.485 15.072 1.00 96.38 114 LEU A C 1
ATOM 957 O O . LEU A 1 114 ? -14.669 2.400 14.515 1.00 96.38 114 LEU A O 1
ATOM 961 N N . GLN A 1 115 ? -14.649 3.623 16.385 1.00 96.38 115 GLN A N 1
ATOM 962 C CA . GLN A 1 115 ? -14.178 2.539 17.260 1.00 96.38 115 GLN A CA 1
ATOM 963 C C . GLN A 1 115 ? -15.121 1.322 17.279 1.00 96.38 115 GLN A C 1
ATOM 965 O O . GLN A 1 115 ? -14.673 0.208 17.503 1.00 96.38 115 GLN A O 1
ATOM 970 N N . GLY A 1 116 ? -16.417 1.511 17.011 1.00 95.62 116 GLY A N 1
ATOM 971 C CA . GLY A 1 116 ? -17.391 0.414 16.916 1.00 95.62 116 GLY A CA 1
ATOM 972 C C . GLY A 1 116 ? -17.471 -0.271 15.544 1.00 95.62 116 GLY A C 1
ATOM 973 O O . GLY A 1 116 ? -18.352 -1.103 15.342 1.00 95.62 116 GLY A O 1
ATOM 974 N N . SER A 1 117 ? -16.629 0.111 14.576 1.00 97.12 117 SER A N 1
ATOM 975 C CA . SER A 1 117 ? -16.662 -0.445 13.215 1.00 97.12 117 SER A CA 1
ATOM 976 C C . SER A 1 117 ? -15.925 -1.784 13.110 1.00 97.12 117 SER A C 1
ATOM 978 O O . SER A 1 117 ? -14.914 -2.012 13.774 1.00 97.12 117 SER A O 1
ATOM 980 N N . GLU A 1 1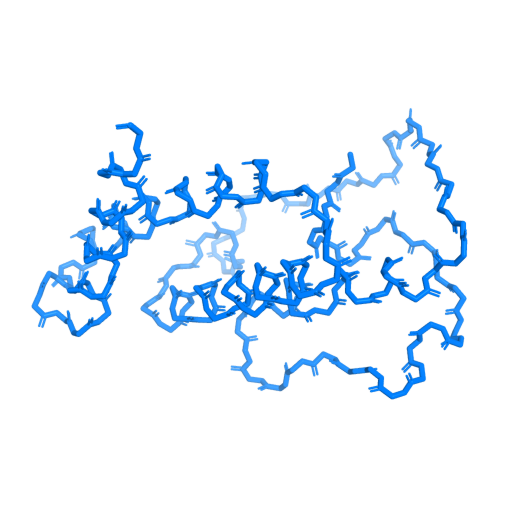18 ? -16.362 -2.649 12.189 1.00 97.56 118 GLU A N 1
ATOM 981 C CA . GLU A 1 118 ? -15.625 -3.878 11.848 1.00 97.56 118 GLU A CA 1
ATOM 982 C C . GLU A 1 118 ? -14.196 -3.558 11.369 1.00 97.56 118 GLU A C 1
ATOM 984 O O . GLU A 1 118 ? -13.244 -4.281 11.673 1.00 97.56 118 GLU A O 1
ATOM 989 N N . THR A 1 119 ? -14.020 -2.447 10.645 1.00 97.75 119 THR A N 1
ATOM 990 C CA . THR A 1 119 ? -12.707 -2.000 10.167 1.00 97.75 119 THR A CA 1
ATOM 991 C C . THR A 1 119 ? -11.757 -1.711 11.327 1.00 97.75 119 THR A C 1
ATOM 993 O O . THR A 1 119 ? -10.595 -2.118 11.269 1.00 97.75 119 THR A O 1
ATOM 996 N N . TYR A 1 120 ? -12.237 -1.060 12.391 1.00 98.12 120 TYR A N 1
ATOM 997 C CA . TYR A 1 120 ? -11.450 -0.801 13.598 1.00 98.12 120 TYR A CA 1
ATOM 998 C C . TYR A 1 120 ? -10.982 -2.092 14.260 1.00 98.12 120 TYR A C 1
ATOM 1000 O O . TYR A 1 120 ? -9.776 -2.284 14.438 1.00 98.12 120 TYR A O 1
ATOM 1008 N N . GLU A 1 121 ? -11.901 -3.023 14.506 1.00 98.06 121 GLU A N 1
ATOM 1009 C CA . GLU A 1 121 ? -11.582 -4.322 15.107 1.00 98.06 121 GLU A CA 1
ATOM 1010 C C . GLU A 1 121 ? -10.543 -5.103 14.288 1.00 98.06 121 GLU A C 1
ATOM 1012 O O . GLU A 1 121 ? -9.596 -5.682 14.835 1.00 98.06 121 GLU A O 1
ATOM 1017 N N . ARG A 1 122 ? -10.647 -5.070 12.953 1.00 97.88 122 ARG A N 1
ATOM 1018 C CA . ARG A 1 122 ? -9.666 -5.705 12.055 1.00 97.88 122 ARG A CA 1
ATOM 1019 C C . ARG A 1 122 ? -8.295 -5.035 12.120 1.00 97.88 122 ARG A C 1
ATOM 1021 O O . ARG A 1 122 ? -7.283 -5.740 12.099 1.00 97.88 122 ARG A O 1
ATOM 1028 N N . VAL A 1 123 ? -8.233 -3.703 12.193 1.00 97.94 123 VAL A N 1
ATOM 1029 C CA . VAL A 1 123 ? -6.965 -2.966 12.340 1.00 97.94 123 VAL A CA 1
ATOM 1030 C C . VAL A 1 123 ? -6.289 -3.323 13.662 1.00 97.94 123 VAL A C 1
ATOM 1032 O O . VAL A 1 123 ? -5.110 -3.683 13.649 1.00 97.94 123 VAL A O 1
ATOM 1035 N N . VAL A 1 124 ? -7.033 -3.281 14.772 1.00 97.94 124 VAL A N 1
ATOM 1036 C CA . VAL A 1 124 ? -6.536 -3.627 16.115 1.00 97.94 124 VAL A CA 1
ATOM 1037 C C . VAL A 1 124 ? -6.024 -5.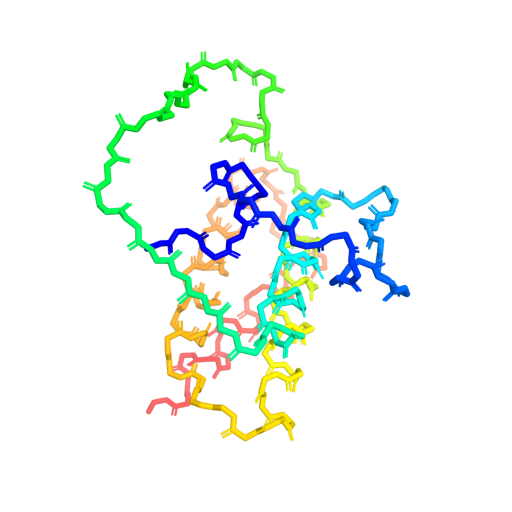063 16.147 1.00 97.94 124 VAL A C 1
ATOM 1039 O O . VAL A 1 124 ? -4.896 -5.313 16.574 1.00 97.94 124 VAL A O 1
ATOM 1042 N N . THR A 1 125 ? -6.817 -6.002 15.630 1.00 97.25 125 THR A N 1
ATOM 1043 C CA . THR A 1 125 ? -6.461 -7.424 15.588 1.00 97.25 125 THR A CA 1
ATOM 1044 C C . THR A 1 125 ? -5.164 -7.657 14.812 1.00 97.25 125 THR A C 1
ATOM 1046 O O . THR A 1 125 ? -4.241 -8.298 15.317 1.00 97.25 125 THR A O 1
ATOM 1049 N N . ASN A 1 126 ? -5.050 -7.098 13.603 1.00 96.62 126 ASN A N 1
ATOM 1050 C CA . ASN A 1 126 ? -3.851 -7.258 12.779 1.00 96.62 126 ASN A CA 1
ATOM 1051 C C . ASN A 1 126 ? -2.618 -6.617 13.421 1.00 96.62 126 ASN A C 1
ATOM 1053 O O . ASN A 1 126 ? -1.532 -7.196 13.374 1.00 96.62 126 ASN A O 1
ATOM 1057 N N . LEU A 1 127 ? -2.773 -5.431 14.018 1.00 96.62 127 LEU A N 1
ATOM 1058 C CA . LEU A 1 127 ? -1.675 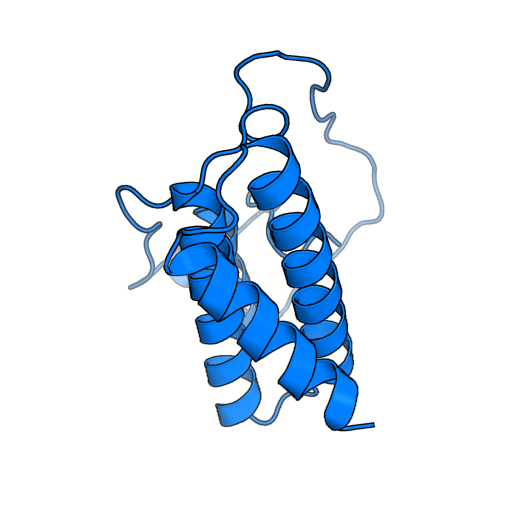-4.741 14.685 1.00 96.62 127 LEU A CA 1
ATOM 1059 C C . LEU A 1 127 ? -1.171 -5.552 15.882 1.00 96.62 127 LEU A C 1
ATOM 1061 O O . LEU A 1 127 ? 0.037 -5.747 15.999 1.00 96.62 127 LEU A O 1
ATOM 1065 N N . ARG A 1 128 ? -2.086 -6.095 16.697 1.00 96.12 128 ARG A N 1
ATOM 1066 C CA . ARG A 1 128 ? -1.752 -6.971 17.824 1.00 96.12 128 ARG A CA 1
ATOM 1067 C C . ARG A 1 128 ? -0.928 -8.169 17.368 1.00 96.12 128 ARG A C 1
ATOM 1069 O O . ARG A 1 128 ? 0.144 -8.385 17.916 1.00 96.12 128 ARG A O 1
ATOM 1076 N N . PHE A 1 129 ? -1.380 -8.904 16.349 1.00 94.50 129 PHE A N 1
ATOM 1077 C CA . PHE A 1 129 ? -0.633 -10.061 15.847 1.00 94.50 129 PHE A CA 1
ATOM 1078 C C . PHE A 1 129 ? 0.776 -9.692 15.378 1.00 94.50 129 PHE A C 1
ATOM 1080 O O . PHE A 1 129 ? 1.729 -10.398 15.689 1.00 94.50 129 PHE A O 1
ATOM 1087 N N . ILE A 1 130 ? 0.924 -8.575 14.664 1.00 91.38 130 ILE A N 1
ATOM 1088 C CA . ILE A 1 130 ? 2.229 -8.120 14.170 1.00 91.38 130 ILE A CA 1
ATOM 1089 C C . ILE A 1 130 ? 3.160 -7.703 15.314 1.00 91.38 130 ILE A C 1
ATOM 1091 O O . ILE A 1 130 ? 4.368 -7.868 15.193 1.00 91.38 130 ILE A O 1
ATOM 1095 N N . GLU A 1 131 ? 2.628 -7.150 16.403 1.00 90.31 131 GLU A N 1
ATOM 1096 C CA . GLU A 1 131 ? 3.420 -6.733 17.566 1.00 90.31 131 GLU A CA 1
ATOM 1097 C C . GLU A 1 131 ? 3.779 -7.883 18.508 1.00 90.31 131 GLU A C 1
ATOM 1099 O O . GLU A 1 131 ? 4.753 -7.772 19.238 1.00 90.31 131 GLU A O 1
ATOM 1104 N N . THR A 1 132 ? 3.035 -8.989 18.472 1.00 83.62 132 THR A N 1
ATOM 1105 C CA . THR A 1 132 ? 3.299 -10.179 19.299 1.00 83.62 132 THR A CA 1
ATOM 1106 C C . THR A 1 132 ? 4.248 -11.199 18.665 1.00 83.62 132 THR A C 1
ATOM 1108 O O . THR A 1 132 ? 4.535 -12.211 19.293 1.00 83.62 132 THR A O 1
ATOM 1111 N N . ILE A 1 133 ? 4.674 -10.993 17.415 1.00 67.50 133 ILE A N 1
ATOM 1112 C CA . ILE A 1 133 ? 5.557 -11.918 16.673 1.00 67.50 133 ILE A CA 1
ATOM 1113 C C . ILE A 1 133 ? 7.056 -11.602 16.893 1.00 67.50 133 ILE A C 1
ATOM 1115 O O . ILE A 1 133 ? 7.907 -12.319 16.369 1.00 67.50 133 ILE A O 1
ATOM 1119 N N . ASP A 1 134 ? 7.380 -10.574 17.684 1.00 50.19 134 ASP A N 1
ATOM 1120 C CA . ASP A 1 134 ? 8.756 -10.260 18.106 1.00 50.19 134 ASP A CA 1
ATOM 1121 C C . ASP A 1 134 ? 9.189 -11.085 19.336 1.00 50.19 134 ASP A C 1
ATOM 1123 O O . ASP A 1 134 ? 8.406 -11.161 20.314 1.00 50.19 134 ASP A O 1
#

Secondary structure (DSSP, 8-state):
--SS--SS----GGGGTT--PPTT-TTTHHHHHHHHHHH-S----------------TTSTTT---HHHHHHHHHHHHHHHHHHHHTT---HHHHHHHHHHHHHHHHHHHHTT-TTSHHHHHHHHHHHHHHTT-

pLDDT: mean 92.23, std 8.8, range [50.19, 98.38]

Sequence (134 aa):
MAWACAMMKLYKRSLFEGLRFPVGKNVEDNFLMYKLFLKAHRVVHTEKCIYWYRVGRADTLSQVWTEKRVVDEMEAKQEKLALLGMLGYDLTWHRYIYKTRLKRALEKLEEAGLQGSETYERVVTNLRFIETID

Radius of gyration: 16.41 Å; chains: 1; bounding box: 36×38×42 Å

Foldseek 3Di:
DDQQDPPPDDADPVLCVVHDQDPPAPSSSLQGRVSSVVSDPDDDDDPDPPDDDDDDDCPDPVNDDDLRNLVRVLVSLVVVLVVCVVVVHDCPVSLVVNLVSLVVSLVVCVVVVNCVPPSNVVSVVVNVVSVVVD